Protein AF-A0A8C5DN86-F1 (afdb_monomer_lite)

Secondary structure (DSSP, 8-state):
--HHHHHHHHHTSPP-GGGGS-------BTB-S-PPPPPPHHHHHHHHHHHHHHHHH----HHHHHHHHHHHHGGGHHHHHHHHHHHHHHHHHHSTT--THHHHHHHHHHHH-----SS---

Foldseek 3Di:
DDPVVVVVVVVPDDDDPVVPPPPPDPDPPPDPDDDDDQDALLSVQCVPCVVVLCVVVVDPDPVVSVVVSVVVCPVVVVVSRVVSVVRNVVVCVVDPPDDCVVVVVVVVCVVPDDDPPPPDDD

Sequence (122 aa):
MSWMSYWLSCHQRPWNPSQFQSKKRKREEGKGPYVKKPPNAFMLFLKSERKTVQEELGIRNSAAINKVLSERVQNKRELFQAEAQIEADIHALNNPGWSNKANYVSLLCRNVYPSTLEVMTS

pLDDT: mean 71.51, std 20.44, range [36.97, 95.62]

Structure (mmCIF, N/CA/C/O backbone):
data_AF-A0A8C5DN86-F1
#
_entry.id   AF-A0A8C5DN86-F1
#
loop_
_atom_site.group_PDB
_atom_site.id
_atom_site.type_symbol
_atom_site.label_atom_id
_atom_site.label_alt_id
_atom_site.label_comp_id
_atom_site.label_asym_id
_atom_site.label_entity_id
_atom_site.label_seq_id
_atom_site.pdbx_PDB_ins_code
_atom_site.Cartn_x
_atom_site.Cartn_y
_atom_site.Cartn_z
_atom_site.occupancy
_atom_site.B_iso_or_equiv
_atom_site.auth_seq_id
_atom_site.auth_comp_id
_atom_site.auth_asym_id
_atom_site.auth_atom_id
_atom_site.pdbx_PDB_model_num
ATOM 1 N N . MET A 1 1 ? 29.264 24.838 -4.391 1.00 43.19 1 MET A N 1
ATOM 2 C CA . MET A 1 1 ? 28.047 25.424 -3.782 1.00 43.19 1 MET A CA 1
ATOM 3 C C . MET A 1 1 ? 27.527 24.442 -2.745 1.00 43.19 1 MET A C 1
ATOM 5 O O . MET A 1 1 ? 27.152 23.332 -3.102 1.00 43.19 1 MET A O 1
ATOM 9 N N . SER A 1 2 ? 27.674 24.789 -1.464 1.00 53.19 2 SER A N 1
ATOM 10 C CA . SER A 1 2 ? 27.515 23.866 -0.333 1.00 53.19 2 SER A CA 1
ATOM 11 C C . SER A 1 2 ? 26.041 23.550 -0.071 1.00 53.19 2 SER A C 1
ATOM 13 O O . SER A 1 2 ? 25.208 24.454 -0.020 1.00 53.19 2 SER A O 1
ATOM 15 N N . TRP A 1 3 ? 25.725 22.271 0.138 1.00 45.19 3 TRP A N 1
ATOM 16 C CA . TRP A 1 3 ? 24.383 21.783 0.483 1.00 45.19 3 TRP A CA 1
ATOM 17 C C . TRP A 1 3 ? 23.799 22.467 1.736 1.00 45.19 3 TRP A C 1
ATOM 19 O O . TRP A 1 3 ? 22.582 22.543 1.892 1.00 45.19 3 TRP A O 1
ATOM 29 N N . MET A 1 4 ? 24.655 23.040 2.590 1.00 48.81 4 MET A N 1
ATOM 30 C CA . MET A 1 4 ? 24.261 23.789 3.788 1.00 48.81 4 MET A CA 1
ATOM 31 C C . MET A 1 4 ? 23.457 25.062 3.481 1.00 48.81 4 MET A C 1
ATOM 33 O O . MET A 1 4 ? 22.509 25.362 4.204 1.00 48.81 4 MET A O 1
ATOM 37 N N . SER A 1 5 ? 23.755 25.782 2.393 1.00 53.69 5 SER A N 1
ATOM 38 C CA . SER A 1 5 ? 23.023 27.015 2.048 1.00 53.69 5 SER A CA 1
ATOM 39 C C . SER A 1 5 ? 21.588 26.735 1.587 1.00 53.69 5 SER A C 1
ATOM 41 O O . SER A 1 5 ? 20.684 27.525 1.848 1.00 53.69 5 SER A O 1
ATOM 43 N N . TYR A 1 6 ? 21.359 25.583 0.953 1.00 54.09 6 TYR A N 1
ATOM 44 C CA . TYR A 1 6 ? 20.023 25.157 0.526 1.00 54.09 6 TYR A CA 1
ATOM 45 C C . TYR A 1 6 ? 19.145 24.716 1.702 1.00 54.09 6 TYR A C 1
ATOM 47 O O . TYR A 1 6 ? 17.942 24.978 1.709 1.00 54.09 6 TYR A O 1
ATOM 55 N N . TRP A 1 7 ? 19.742 24.082 2.713 1.00 56.22 7 TRP A N 1
ATOM 56 C CA . TRP A 1 7 ? 19.019 23.608 3.891 1.00 56.22 7 TRP A CA 1
ATOM 57 C C . TRP A 1 7 ? 18.518 24.764 4.771 1.00 56.22 7 TRP A C 1
ATOM 59 O O . TRP A 1 7 ? 17.344 24.772 5.145 1.00 56.22 7 TRP A O 1
ATOM 69 N N . LEU A 1 8 ? 19.350 25.790 5.009 1.00 52.12 8 LEU A N 1
ATOM 70 C CA . LEU A 1 8 ? 18.939 26.971 5.782 1.00 52.12 8 LEU A CA 1
ATOM 71 C C . LEU A 1 8 ? 17.802 27.758 5.108 1.00 52.12 8 LEU A C 1
ATOM 73 O O . LEU A 1 8 ? 16.885 28.206 5.787 1.00 52.12 8 LEU A O 1
ATOM 77 N N . SER A 1 9 ? 17.801 27.879 3.777 1.00 55.12 9 SER A N 1
ATOM 78 C CA . SER A 1 9 ? 16.741 28.611 3.066 1.00 55.12 9 SER A CA 1
ATOM 79 C C . SER A 1 9 ? 15.377 27.894 3.114 1.00 55.12 9 SER A C 1
ATOM 81 O O . SER A 1 9 ? 14.326 28.536 3.094 1.00 55.12 9 SER A O 1
ATOM 83 N N . CYS A 1 10 ? 15.369 26.561 3.243 1.00 52.06 10 CYS A N 1
ATOM 84 C CA . CYS A 1 10 ? 14.136 25.774 3.339 1.00 52.06 10 CYS A CA 1
ATOM 85 C C . CYS A 1 10 ? 13.481 25.825 4.730 1.00 52.06 10 CYS A C 1
ATOM 87 O O . CYS A 1 10 ? 12.256 25.749 4.823 1.00 52.06 10 CYS A O 1
ATOM 89 N N . HIS A 1 11 ? 14.263 25.966 5.805 1.00 51.50 11 HIS A N 1
ATOM 90 C CA . HIS A 1 11 ? 13.769 25.846 7.184 1.00 51.50 11 HIS A CA 1
ATOM 91 C C . HIS A 1 11 ? 13.037 27.102 7.704 1.00 51.50 11 HIS A C 1
ATOM 93 O O . HIS A 1 11 ? 12.401 27.057 8.756 1.00 51.50 11 HIS A O 1
ATOM 99 N N . GLN A 1 12 ? 13.091 28.211 6.956 1.00 48.81 12 GLN A N 1
ATOM 100 C CA . GLN A 1 12 ? 12.433 29.481 7.291 1.00 48.81 12 GLN A CA 1
ATOM 101 C C . GLN A 1 12 ? 11.069 29.689 6.604 1.00 48.81 12 GLN A C 1
ATOM 103 O O . GLN A 1 12 ? 10.473 30.758 6.733 1.00 48.81 12 GLN A O 1
ATOM 108 N N . ARG A 1 13 ? 10.556 28.711 5.843 1.00 54.84 13 ARG A N 1
ATOM 109 C CA . ARG A 1 13 ? 9.266 28.858 5.151 1.00 54.84 13 ARG A CA 1
ATOM 110 C C . ARG A 1 13 ? 8.094 28.530 6.089 1.00 54.84 13 ARG A C 1
ATOM 112 O O . ARG A 1 13 ? 8.063 27.425 6.629 1.00 54.84 13 ARG A O 1
ATOM 119 N N . PRO A 1 14 ? 7.101 29.424 6.256 1.00 47.78 14 PRO A N 1
ATOM 120 C CA . PRO A 1 14 ? 5.906 29.106 7.028 1.00 47.78 14 PRO A CA 1
ATOM 121 C C . PRO A 1 14 ? 5.110 27.985 6.348 1.00 47.78 14 PRO A C 1
ATOM 123 O O . PRO A 1 14 ? 4.898 27.985 5.132 1.00 47.78 14 PRO A O 1
ATOM 126 N N . TRP A 1 15 ? 4.677 27.010 7.147 1.00 41.72 15 TRP A N 1
ATOM 127 C CA . TRP A 1 15 ? 3.870 25.878 6.698 1.00 41.72 15 TRP A CA 1
ATOM 128 C C . TRP A 1 15 ? 2.494 26.358 6.219 1.00 41.72 15 TRP A C 1
ATOM 130 O O . TRP A 1 15 ? 1.755 26.989 6.971 1.00 41.72 15 TRP A O 1
ATOM 140 N N . ASN A 1 16 ? 2.138 26.052 4.968 1.00 49.81 16 ASN A N 1
ATOM 141 C CA . ASN A 1 16 ? 0.824 26.357 4.404 1.00 49.81 16 ASN A CA 1
ATOM 142 C C . ASN A 1 16 ? 0.067 25.045 4.090 1.00 49.81 16 ASN A C 1
ATOM 144 O O . ASN A 1 16 ? 0.401 24.362 3.116 1.00 49.81 16 ASN A O 1
ATOM 148 N N . PRO A 1 17 ? -0.968 24.688 4.873 1.00 45.12 17 PRO A N 1
ATOM 149 C CA . PRO A 1 17 ? -1.721 23.441 4.714 1.00 45.12 17 PRO A CA 1
ATOM 150 C C . PRO A 1 17 ? -2.544 23.346 3.425 1.00 45.12 17 PRO A C 1
ATOM 152 O O . PRO A 1 17 ? -2.902 22.244 3.010 1.00 45.12 17 PRO A O 1
ATOM 155 N N . SER A 1 18 ? -2.830 24.471 2.760 1.00 43.00 18 SER A N 1
ATOM 156 C CA . SER A 1 18 ? -3.650 24.508 1.537 1.00 43.00 18 SER A CA 1
ATOM 157 C C . SER A 1 18 ? -2.966 23.827 0.336 1.00 43.00 18 SER A C 1
ATOM 159 O O . SER A 1 18 ? -3.608 23.412 -0.627 1.00 43.00 18 SER A O 1
ATOM 161 N N . GLN A 1 19 ? -1.647 23.627 0.408 1.00 48.44 19 GLN A N 1
ATOM 162 C CA . GLN A 1 19 ? -0.828 23.088 -0.686 1.00 48.44 19 GLN A CA 1
ATOM 163 C C . GLN A 1 19 ? -0.903 21.557 -0.805 1.00 48.44 19 GLN A C 1
ATOM 165 O O . GLN A 1 19 ? -0.545 20.996 -1.839 1.00 48.44 19 GLN A O 1
ATOM 170 N N . PHE A 1 20 ? -1.418 20.881 0.228 1.00 46.06 20 PHE A N 1
ATOM 171 C CA . 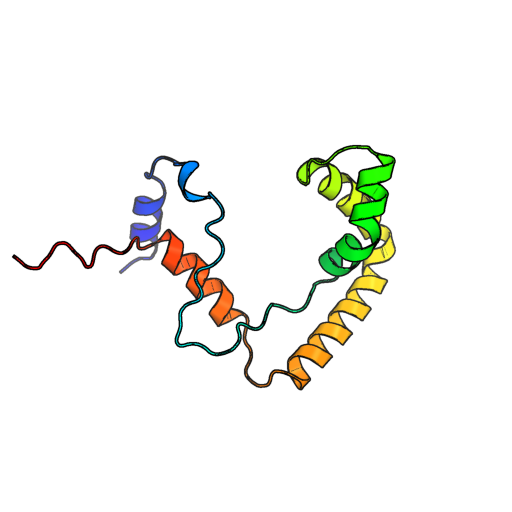PHE A 1 20 ? -1.604 19.427 0.260 1.00 46.06 20 PHE A CA 1
ATOM 172 C C . PHE A 1 20 ? -2.997 18.979 -0.188 1.00 46.06 20 PHE A C 1
ATOM 174 O O . PHE A 1 20 ? -3.308 17.788 -0.116 1.00 46.06 20 PHE A O 1
ATOM 181 N N . GLN A 1 21 ? -3.844 19.892 -0.677 1.00 40.69 21 GLN A N 1
ATOM 182 C CA . GLN A 1 21 ? -5.089 19.473 -1.304 1.00 40.69 21 GLN A CA 1
ATOM 183 C C . GLN A 1 21 ? -4.764 18.629 -2.536 1.00 40.69 21 GLN A C 1
ATOM 185 O O . GLN A 1 21 ? -4.059 19.054 -3.454 1.00 40.69 21 GLN A O 1
ATOM 190 N N . SER A 1 22 ? -5.251 17.390 -2.523 1.00 47.06 22 SER A N 1
ATOM 191 C CA . SER A 1 22 ? -5.017 16.373 -3.536 1.00 47.06 22 SER A CA 1
ATOM 192 C C . SER A 1 22 ? -5.593 16.814 -4.882 1.00 47.06 22 SER A C 1
ATOM 194 O O . SER A 1 22 ? -6.685 16.399 -5.270 1.00 47.06 22 SER A O 1
ATOM 196 N N . LYS A 1 23 ? -4.854 17.638 -5.632 1.00 40.97 23 LYS A N 1
ATOM 197 C CA . LYS A 1 23 ? -5.114 17.848 -7.054 1.00 40.97 23 LYS A CA 1
ATOM 198 C C . LYS A 1 23 ? -4.963 16.488 -7.725 1.00 40.97 23 LYS A C 1
ATOM 200 O O . LYS A 1 23 ? -3.864 15.934 -7.804 1.00 40.97 23 LYS A O 1
ATOM 205 N N . LYS A 1 24 ? -6.101 15.924 -8.143 1.00 45.34 24 LYS A N 1
ATOM 206 C CA . LYS A 1 24 ? -6.224 14.726 -8.982 1.00 45.34 24 LYS A CA 1
ATOM 207 C C . LYS A 1 24 ? -5.149 14.841 -10.063 1.00 45.34 24 LYS A C 1
ATOM 209 O O . LYS A 1 24 ? -5.186 15.776 -10.854 1.00 45.34 24 LYS A O 1
ATOM 214 N N . ARG A 1 25 ? -4.121 13.988 -9.971 1.00 49.91 25 ARG A N 1
ATOM 215 C CA . ARG A 1 25 ? -2.851 14.077 -10.713 1.00 49.91 25 ARG A CA 1
ATOM 216 C C . ARG A 1 25 ? -3.109 14.434 -12.184 1.00 49.91 25 ARG A C 1
ATOM 218 O O . ARG A 1 25 ? -3.435 13.538 -12.957 1.00 49.91 25 ARG A O 1
ATOM 225 N N . LYS A 1 26 ? -2.952 15.704 -12.575 1.00 44.25 26 LYS A N 1
ATOM 226 C CA . LYS A 1 26 ? -2.869 16.073 -13.992 1.00 44.25 26 LYS A CA 1
ATOM 227 C C . LYS A 1 26 ? -1.536 15.488 -14.464 1.00 44.25 26 LYS A C 1
ATOM 229 O O . LYS A 1 26 ? -0.474 15.911 -14.013 1.00 44.25 26 LYS A O 1
ATOM 234 N N . ARG A 1 27 ? -1.626 14.350 -15.156 1.00 51.62 27 ARG A N 1
ATOM 235 C CA . ARG A 1 27 ? -0.494 13.563 -15.655 1.00 51.62 27 ARG A CA 1
ATOM 236 C C . ARG A 1 27 ? 0.280 14.457 -16.623 1.00 51.62 27 ARG A C 1
ATOM 238 O O . ARG A 1 27 ? -0.340 15.085 -17.468 1.00 51.62 27 ARG A O 1
ATOM 245 N N . GLU A 1 28 ? 1.598 14.515 -16.476 1.00 51.28 28 GLU A N 1
ATOM 246 C CA . GLU A 1 28 ? 2.472 15.107 -17.491 1.00 51.28 28 GLU A CA 1
ATOM 247 C C . GLU A 1 28 ? 2.311 14.283 -18.777 1.00 51.28 28 GLU A C 1
ATOM 249 O O . GLU A 1 28 ? 2.744 13.130 -18.846 1.00 51.28 28 GLU A O 1
ATOM 254 N N . GLU A 1 29 ? 1.599 14.853 -19.746 1.00 46.72 29 GLU A N 1
ATOM 255 C CA . GLU A 1 29 ? 1.483 14.376 -21.121 1.00 46.72 29 GLU A CA 1
ATOM 256 C C . GLU A 1 29 ? 2.888 14.386 -21.737 1.00 46.72 29 GLU A C 1
ATOM 258 O O . GLU A 1 29 ? 3.437 15.441 -22.026 1.00 46.72 29 GLU A O 1
ATOM 263 N N . GLY A 1 30 ? 3.538 13.229 -21.844 1.00 49.97 30 GLY A N 1
ATOM 264 C CA . GLY A 1 30 ? 4.866 13.136 -22.469 1.00 49.97 30 GLY A CA 1
ATOM 265 C C . GLY A 1 30 ? 5.729 11.996 -21.944 1.00 49.97 30 GLY A C 1
ATOM 266 O O . GLY A 1 30 ? 6.620 11.518 -22.637 1.00 49.97 30 GLY A O 1
ATOM 267 N N . LYS A 1 31 ? 5.434 11.489 -20.744 1.00 57.94 31 LYS A N 1
ATOM 268 C CA . LYS A 1 31 ? 5.957 10.204 -20.265 1.00 57.94 31 LYS A CA 1
ATOM 269 C C . LYS A 1 31 ? 4.819 9.201 -20.420 1.00 57.94 31 LYS A C 1
ATOM 271 O O . LYS A 1 31 ? 3.686 9.543 -20.092 1.00 57.94 31 LYS A O 1
ATOM 276 N N . GLY A 1 32 ? 5.093 8.019 -20.971 1.00 63.66 32 GLY A N 1
ATOM 277 C CA . GLY A 1 32 ? 4.093 6.972 -21.217 1.00 63.66 32 GLY A CA 1
ATOM 278 C C . GLY A 1 32 ? 3.298 6.551 -19.965 1.00 63.66 32 GLY A C 1
ATOM 279 O O . GLY A 1 32 ? 3.341 7.215 -18.926 1.00 63.66 32 GLY A O 1
ATOM 280 N N . PRO A 1 33 ? 2.542 5.441 -20.012 1.00 72.50 33 PRO A N 1
ATOM 281 C CA . PRO A 1 33 ? 1.734 4.998 -18.882 1.00 72.50 33 PRO A CA 1
ATOM 282 C C . PRO A 1 33 ? 2.549 4.988 -17.581 1.00 72.50 33 PRO A C 1
ATOM 284 O O . PRO A 1 33 ? 3.505 4.240 -17.434 1.00 72.50 33 PRO A O 1
ATOM 287 N N . TYR A 1 34 ? 2.196 5.863 -16.636 1.00 74.69 34 TYR A N 1
ATOM 288 C CA . TYR A 1 34 ? 2.816 5.906 -15.316 1.00 74.69 34 TYR A CA 1
ATOM 289 C C . TYR A 1 34 ? 2.671 4.538 -14.642 1.00 74.69 34 TYR A C 1
ATOM 291 O O . TYR A 1 34 ? 1.565 4.164 -14.237 1.00 74.69 34 TYR A O 1
ATOM 299 N N . VAL A 1 35 ? 3.793 3.838 -14.502 1.00 82.06 35 VAL A N 1
ATOM 300 C CA . VAL A 1 35 ? 3.887 2.554 -13.811 1.00 82.06 35 VAL A CA 1
ATOM 301 C C . VAL A 1 35 ? 4.102 2.812 -12.319 1.00 82.06 35 VAL A C 1
ATOM 303 O O . VAL A 1 35 ? 5.055 3.483 -11.904 1.00 82.06 35 VAL A O 1
ATOM 306 N N . LYS A 1 36 ? 3.156 2.330 -11.505 1.00 86.00 36 LYS A N 1
ATOM 307 C CA . LYS A 1 36 ? 3.182 2.443 -10.040 1.00 86.00 36 LYS A CA 1
ATOM 308 C C . LYS A 1 36 ? 4.281 1.555 -9.467 1.00 86.00 36 LYS A C 1
ATOM 310 O O . LYS A 1 36 ? 4.688 0.585 -10.079 1.00 86.00 36 LYS A O 1
ATOM 315 N N . LYS A 1 37 ? 4.739 1.899 -8.264 1.00 87.94 37 LYS A N 1
ATOM 316 C CA . LYS A 1 37 ? 5.660 1.044 -7.513 1.00 87.94 37 LYS A CA 1
ATOM 317 C C . LYS A 1 37 ? 4.958 -0.271 -7.154 1.00 87.94 37 LYS A C 1
ATOM 319 O O . LYS A 1 37 ? 3.779 -0.191 -6.785 1.00 87.94 37 LYS A O 1
ATOM 324 N N . PRO A 1 38 ? 5.657 -1.419 -7.207 1.00 92.00 38 PRO A N 1
ATOM 325 C CA . PRO A 1 38 ? 5.100 -2.667 -6.710 1.00 92.00 38 PRO A CA 1
ATOM 326 C C . PRO A 1 38 ? 4.757 -2.525 -5.215 1.00 92.00 38 PRO A C 1
ATOM 328 O O . PRO A 1 38 ? 5.426 -1.770 -4.492 1.00 92.00 38 PRO A O 1
ATOM 331 N N . PRO A 1 39 ? 3.669 -3.162 -4.752 1.00 91.44 39 PRO A N 1
ATOM 332 C CA . PRO A 1 39 ? 3.246 -3.087 -3.362 1.00 91.44 39 PRO A CA 1
ATOM 333 C C . PRO A 1 39 ? 4.289 -3.746 -2.454 1.00 91.44 39 PRO A C 1
ATOM 335 O O . PRO A 1 39 ? 4.817 -4.808 -2.755 1.00 91.44 39 PRO A O 1
ATOM 338 N N . ASN A 1 40 ? 4.578 -3.112 -1.318 1.00 91.88 40 ASN A N 1
ATOM 339 C CA . ASN A 1 40 ? 5.384 -3.742 -0.274 1.00 91.88 40 ASN A CA 1
ATOM 340 C C . ASN A 1 40 ? 4.512 -4.661 0.606 1.00 91.88 40 ASN A C 1
ATOM 342 O O . ASN A 1 40 ? 3.282 -4.597 0.550 1.00 91.88 40 ASN A O 1
ATOM 346 N N . ALA A 1 41 ? 5.152 -5.441 1.479 1.00 92.25 41 ALA A N 1
ATOM 347 C CA . ALA A 1 41 ? 4.486 -6.367 2.400 1.00 92.25 41 ALA A CA 1
ATOM 348 C C . ALA A 1 41 ? 3.340 -5.724 3.209 1.00 92.25 41 ALA A C 1
ATOM 350 O O . ALA A 1 41 ? 2.256 -6.287 3.337 1.00 92.25 41 ALA A O 1
ATOM 351 N N . PHE A 1 42 ? 3.545 -4.503 3.717 1.00 90.69 42 PHE A N 1
ATOM 352 C CA . PHE A 1 42 ? 2.515 -3.783 4.468 1.00 90.69 42 PHE A CA 1
ATOM 353 C C . PHE A 1 42 ? 1.348 -3.353 3.574 1.00 90.69 42 PHE A C 1
ATOM 355 O O . PHE A 1 42 ? 0.196 -3.443 3.979 1.00 90.69 42 PHE A O 1
ATOM 362 N N . MET A 1 43 ? 1.621 -2.913 2.345 1.00 92.88 43 MET A N 1
ATOM 363 C CA . MET A 1 43 ? 0.583 -2.533 1.386 1.00 92.88 43 MET A CA 1
ATOM 364 C C . MET A 1 43 ? -0.275 -3.729 0.960 1.00 92.88 43 MET A C 1
ATOM 366 O O . MET A 1 43 ? -1.473 -3.544 0.745 1.00 92.88 43 MET A O 1
ATOM 370 N N . LEU A 1 44 ? 0.308 -4.931 0.868 1.00 92.44 44 LEU A N 1
ATOM 371 C CA . LEU A 1 44 ? -0.435 -6.175 0.639 1.00 92.44 44 LEU A CA 1
ATOM 372 C C . LEU A 1 44 ? -1.369 -6.473 1.816 1.00 92.44 44 LEU A C 1
ATOM 374 O O . LEU A 1 44 ? -2.570 -6.640 1.617 1.00 92.44 44 LEU A O 1
ATOM 378 N N . PHE A 1 45 ? -0.853 -6.399 3.042 1.00 89.88 45 PHE A N 1
ATOM 379 C CA . PHE A 1 45 ? -1.657 -6.593 4.248 1.00 89.88 45 PHE A CA 1
ATOM 380 C C . PHE A 1 45 ? -2.776 -5.554 4.411 1.00 89.88 45 PHE A C 1
ATOM 382 O O . PHE A 1 45 ? -3.912 -5.879 4.750 1.00 89.88 45 PHE A O 1
ATOM 389 N N . LEU A 1 46 ? -2.486 -4.281 4.128 1.00 91.31 46 LEU A N 1
ATOM 390 C CA . LEU A 1 46 ? -3.499 -3.228 4.129 1.00 91.31 46 LEU A CA 1
ATOM 391 C C . LEU A 1 46 ? -4.622 -3.528 3.130 1.00 91.31 46 LEU A C 1
ATOM 393 O O . LEU A 1 46 ? -5.767 -3.159 3.377 1.00 91.31 46 LEU A O 1
ATOM 397 N N . LYS A 1 47 ? -4.318 -4.148 1.986 1.00 89.12 47 LYS A N 1
ATOM 398 C CA . LYS A 1 47 ? -5.313 -4.416 0.942 1.00 89.12 47 LYS A CA 1
ATOM 399 C C . LYS A 1 47 ? -6.365 -5.425 1.407 1.00 89.12 47 LYS A C 1
ATOM 401 O O . LYS A 1 47 ? -7.533 -5.246 1.063 1.00 89.12 47 LYS A O 1
ATOM 406 N N . SER A 1 48 ? -5.969 -6.438 2.176 1.00 87.06 48 SER A N 1
ATOM 407 C CA . SER A 1 48 ? -6.883 -7.452 2.708 1.00 87.06 48 SER A CA 1
ATOM 408 C C . SER A 1 48 ? -7.638 -6.964 3.947 1.00 87.06 48 SER A C 1
ATOM 410 O O . SER A 1 48 ? -8.859 -7.050 3.991 1.00 87.06 48 SER A O 1
ATOM 412 N N . GLU A 1 49 ? -6.936 -6.400 4.931 1.00 86.25 49 GLU A N 1
ATOM 413 C CA . GLU A 1 49 ? -7.484 -6.200 6.284 1.00 86.25 49 GLU A CA 1
ATOM 414 C C . GLU A 1 49 ? -8.128 -4.827 6.508 1.00 86.25 49 GLU A C 1
ATOM 416 O O . GLU A 1 49 ? -8.875 -4.630 7.466 1.00 86.25 49 GLU A O 1
ATOM 421 N N . ARG A 1 50 ? -7.852 -3.833 5.653 1.00 88.56 50 ARG A N 1
ATOM 422 C CA . ARG A 1 50 ? -8.307 -2.454 5.903 1.00 88.56 50 ARG A CA 1
ATOM 423 C C . ARG A 1 50 ? -9.826 -2.329 5.981 1.00 88.56 50 ARG A C 1
ATOM 425 O O . ARG A 1 50 ? -10.301 -1.551 6.802 1.00 88.56 50 ARG A O 1
ATOM 432 N N . LYS A 1 51 ? -10.568 -3.044 5.129 1.00 89.00 51 LYS A N 1
ATOM 433 C CA . LYS A 1 51 ? -12.041 -3.022 5.148 1.00 89.00 51 LYS A CA 1
ATOM 434 C C . LYS A 1 51 ? -12.573 -3.673 6.422 1.00 89.00 51 LYS A C 1
ATOM 436 O O . LYS A 1 51 ? -13.364 -3.051 7.117 1.00 89.00 51 LYS A O 1
ATOM 441 N N . THR A 1 52 ? -12.035 -4.839 6.772 1.00 88.75 52 THR A N 1
ATOM 442 C CA . THR A 1 52 ? -12.379 -5.576 7.991 1.00 88.75 52 THR A CA 1
ATOM 443 C C . THR A 1 52 ? -12.167 -4.723 9.241 1.00 88.75 52 THR A C 1
ATOM 445 O O . THR A 1 52 ? -13.093 -4.529 10.016 1.00 88.75 52 THR A O 1
ATOM 448 N N . VAL A 1 53 ? -10.993 -4.100 9.401 1.00 86.81 53 VAL A N 1
ATOM 449 C CA . VAL A 1 53 ? -10.695 -3.240 10.564 1.00 86.81 53 VAL A CA 1
ATOM 450 C C . VAL A 1 53 ? -11.546 -1.969 10.584 1.00 86.81 53 VAL A C 1
ATOM 452 O O . VAL A 1 53 ? -11.908 -1.474 11.651 1.00 86.81 53 VAL A O 1
ATOM 455 N N . GLN A 1 54 ? -11.870 -1.421 9.412 1.00 89.44 54 GLN A N 1
ATOM 456 C CA . GLN A 1 54 ? -12.750 -0.261 9.308 1.00 89.44 54 GLN A CA 1
ATOM 457 C C . GLN A 1 54 ? -14.184 -0.590 9.750 1.00 89.44 54 GLN A C 1
ATOM 459 O O . GLN A 1 54 ? -14.831 0.264 10.354 1.00 89.44 54 GLN A O 1
ATOM 464 N N . GLU A 1 55 ? -14.665 -1.801 9.469 1.00 89.81 55 GLU A N 1
ATOM 465 C CA . GLU A 1 55 ? -15.973 -2.297 9.906 1.00 89.81 55 GLU A CA 1
ATOM 466 C C . GLU A 1 55 ? -15.969 -2.681 11.394 1.00 89.81 55 GLU A C 1
ATOM 468 O O . GLU A 1 55 ? -16.847 -2.227 12.122 1.00 89.81 55 GLU A O 1
ATOM 473 N N . GLU A 1 56 ? -14.947 -3.406 11.871 1.00 86.81 56 GLU A N 1
ATOM 474 C CA . GLU A 1 56 ? -14.772 -3.788 13.287 1.00 86.81 56 GLU A CA 1
ATOM 475 C C . GLU A 1 56 ? -14.770 -2.574 14.223 1.00 86.81 56 GLU A C 1
ATOM 477 O O . GLU A 1 56 ? -15.389 -2.591 15.285 1.00 86.81 56 GLU A O 1
ATOM 482 N N . LEU A 1 57 ? -14.046 -1.518 13.844 1.00 86.81 57 LEU A N 1
ATOM 483 C CA . LEU A 1 57 ? -13.864 -0.340 14.690 1.00 86.81 57 LEU A CA 1
ATOM 484 C C . LEU A 1 57 ? -14.864 0.779 14.381 1.00 86.81 57 LEU A C 1
ATOM 486 O O . LEU A 1 57 ? -14.972 1.723 15.159 1.00 86.81 57 LEU A O 1
ATOM 490 N N . GLY A 1 58 ? -15.536 0.750 13.226 1.00 89.56 58 GLY A N 1
ATOM 491 C CA . GLY A 1 58 ? -16.392 1.847 12.751 1.00 89.56 58 GLY A CA 1
ATOM 492 C C . GLY A 1 58 ? -15.646 3.168 12.483 1.00 89.56 58 GLY A C 1
ATOM 493 O O . GLY A 1 58 ? -16.264 4.210 12.254 1.00 89.56 58 GLY A O 1
ATOM 494 N N . ILE A 1 59 ? -14.310 3.160 12.506 1.00 86.19 59 ILE A N 1
ATOM 495 C CA . ILE A 1 59 ? -13.466 4.351 12.376 1.00 86.19 59 ILE A CA 1
ATOM 496 C C . ILE A 1 59 ? -13.044 4.518 10.916 1.00 86.19 59 ILE A C 1
ATOM 498 O O . ILE A 1 59 ? -12.474 3.617 10.316 1.00 86.19 59 ILE A O 1
ATOM 502 N N . ARG A 1 60 ? -13.249 5.713 10.347 1.00 87.62 60 ARG A N 1
ATOM 503 C CA . ARG A 1 60 ? -12.763 6.076 8.995 1.00 87.62 60 ARG A CA 1
ATOM 504 C C . ARG A 1 60 ? -11.374 6.727 9.000 1.00 87.62 60 ARG A C 1
ATOM 506 O O . ARG A 1 60 ? -10.785 6.945 7.942 1.00 87.62 60 ARG A O 1
ATOM 513 N N . ASN A 1 61 ? -10.857 7.065 10.181 1.00 90.31 61 ASN A N 1
ATOM 514 C CA . ASN A 1 61 ? -9.565 7.720 10.343 1.00 90.31 61 ASN A CA 1
ATOM 515 C C . ASN A 1 61 ? -8.421 6.754 9.995 1.00 90.31 61 ASN A C 1
ATOM 517 O O . ASN A 1 61 ? -8.160 5.781 10.704 1.00 90.31 61 ASN A O 1
ATOM 521 N N . SER A 1 62 ? -7.709 7.058 8.911 1.00 86.56 62 SER A N 1
ATOM 522 C CA . SER A 1 62 ? -6.614 6.236 8.402 1.00 86.56 62 SER A CA 1
ATOM 523 C C . SER A 1 62 ? -5.447 6.106 9.376 1.00 86.56 62 SER A C 1
ATOM 525 O O . SER A 1 62 ? -4.813 5.056 9.385 1.00 86.56 62 SER A O 1
ATOM 527 N N . ALA A 1 63 ? -5.170 7.121 10.199 1.00 90.62 63 ALA A N 1
ATOM 528 C CA . ALA A 1 63 ? -4.084 7.073 11.172 1.00 90.62 63 ALA A CA 1
ATOM 529 C C . ALA A 1 63 ? -4.378 6.054 12.281 1.00 90.62 63 ALA A C 1
ATOM 531 O O . ALA A 1 63 ? -3.517 5.243 12.614 1.00 90.62 63 ALA A O 1
ATOM 532 N N . ALA A 1 64 ? -5.615 6.037 12.789 1.00 90.06 64 ALA A N 1
ATOM 533 C CA . ALA A 1 64 ? -6.053 5.066 13.790 1.00 90.06 64 ALA A CA 1
ATOM 534 C C . ALA A 1 64 ? -6.050 3.634 13.231 1.00 90.06 64 ALA A C 1
ATOM 536 O O . ALA A 1 64 ? -5.490 2.731 13.848 1.00 90.06 64 ALA A O 1
ATOM 537 N N . ILE A 1 65 ? -6.586 3.442 12.020 1.00 88.44 65 ILE A N 1
ATOM 538 C CA . ILE A 1 65 ? -6.578 2.142 11.332 1.00 88.44 65 ILE A CA 1
ATOM 539 C C . ILE A 1 65 ? -5.141 1.648 11.115 1.00 88.44 65 ILE A C 1
ATOM 541 O O . ILE A 1 65 ? -4.822 0.497 11.403 1.00 88.44 65 ILE A O 1
ATOM 545 N N . ASN A 1 66 ? -4.249 2.515 10.628 1.00 89.81 66 ASN A N 1
ATOM 546 C CA . ASN A 1 66 ? -2.867 2.136 10.354 1.00 89.81 66 ASN A CA 1
ATOM 547 C C . ASN A 1 66 ? -2.095 1.803 11.638 1.00 89.81 66 ASN A C 1
ATOM 549 O O . ASN A 1 66 ? -1.196 0.969 11.576 1.00 89.81 66 ASN A O 1
ATOM 553 N N . LYS A 1 67 ? -2.445 2.401 12.785 1.00 90.62 67 LYS A N 1
ATOM 554 C CA . LYS A 1 67 ? -1.866 2.042 14.087 1.00 90.62 67 LYS A CA 1
ATOM 555 C C . LYS A 1 67 ? -2.178 0.582 14.434 1.00 90.62 67 LYS A C 1
ATOM 557 O O . LYS A 1 67 ? -1.257 -0.205 14.611 1.00 90.62 67 LYS A O 1
ATOM 562 N N . VAL A 1 68 ? -3.457 0.206 14.394 1.00 89.19 68 VAL A N 1
ATOM 563 C CA . VAL A 1 68 ? -3.913 -1.170 14.667 1.00 89.19 68 VAL A CA 1
ATOM 564 C C . VAL A 1 68 ? -3.321 -2.167 13.669 1.00 89.19 68 VAL A C 1
ATOM 566 O O . VAL A 1 68 ? -2.862 -3.244 14.041 1.00 89.19 68 VAL A O 1
ATOM 569 N N . LEU A 1 69 ? -3.289 -1.812 12.383 1.00 90.75 69 LEU A N 1
ATOM 570 C CA . LEU A 1 69 ? -2.744 -2.694 11.352 1.00 90.75 69 LEU A CA 1
ATOM 571 C C . LEU A 1 69 ? -1.229 -2.880 11.495 1.00 90.75 69 LEU A C 1
ATOM 573 O O . LEU A 1 69 ? -0.741 -3.980 11.259 1.00 90.75 69 LEU A O 1
ATOM 577 N N . SER A 1 70 ? -0.488 -1.850 11.915 1.00 89.94 70 SER A N 1
ATOM 578 C CA . SER A 1 70 ? 0.962 -1.961 12.135 1.00 89.94 70 SER A CA 1
ATOM 579 C C . SER A 1 70 ? 1.297 -2.980 13.225 1.00 89.94 70 SER A C 1
ATOM 581 O O . SER A 1 70 ? 2.238 -3.750 13.058 1.00 89.94 70 SER A O 1
ATOM 583 N N . GLU A 1 71 ? 0.494 -3.039 14.290 1.00 89.06 71 GLU A N 1
ATOM 584 C CA . GLU A 1 71 ? 0.635 -4.031 15.364 1.00 89.06 71 GLU A CA 1
ATOM 585 C C . GLU A 1 71 ? 0.320 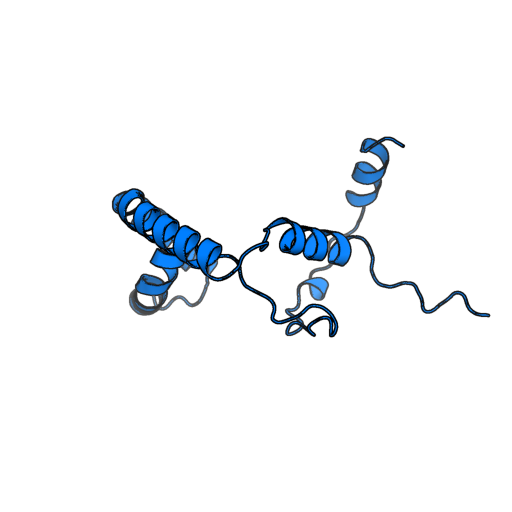-5.454 14.864 1.00 89.06 71 GLU A C 1
ATOM 587 O O . GLU A 1 71 ? 1.074 -6.392 15.117 1.00 89.06 71 GLU A O 1
ATOM 592 N N . ARG A 1 72 ? -0.748 -5.628 14.069 1.00 87.81 72 ARG A N 1
ATOM 593 C CA . ARG A 1 72 ? -1.158 -6.947 13.541 1.00 87.81 72 ARG A CA 1
ATOM 594 C C . ARG A 1 72 ? -0.186 -7.526 12.498 1.00 87.81 72 ARG A C 1
ATOM 596 O O . ARG A 1 72 ? -0.087 -8.747 12.371 1.00 87.81 72 ARG A O 1
ATOM 603 N N . VAL A 1 73 ? 0.538 -6.683 11.752 1.00 89.25 73 VAL A N 1
ATOM 604 C CA . VAL A 1 73 ? 1.487 -7.131 10.707 1.00 89.25 73 VAL A CA 1
ATOM 605 C C . VAL A 1 73 ? 2.700 -7.844 11.268 1.00 89.25 73 VAL A C 1
ATOM 607 O O . VAL A 1 73 ? 3.264 -8.690 10.579 1.00 89.25 73 VAL A O 1
ATOM 610 N N . GLN A 1 74 ? 3.107 -7.529 12.495 1.00 85.25 74 GLN A N 1
ATOM 611 C CA . GLN A 1 74 ? 4.381 -7.993 13.035 1.00 85.25 74 GLN A CA 1
ATOM 612 C C . GLN A 1 74 ? 4.508 -9.524 13.013 1.00 85.25 74 GLN A C 1
ATOM 614 O O . GLN A 1 74 ? 5.552 -10.036 12.622 1.00 85.25 74 GLN A O 1
ATOM 619 N N . ASN A 1 75 ? 3.413 -10.239 13.285 1.00 84.62 75 ASN A N 1
ATOM 620 C CA . ASN A 1 75 ? 3.372 -11.706 13.286 1.00 84.62 75 ASN A CA 1
ATOM 621 C C . ASN A 1 75 ? 3.255 -12.338 11.889 1.00 84.62 75 ASN A C 1
ATOM 623 O O . ASN A 1 75 ? 3.501 -13.527 11.733 1.00 84.62 75 ASN A O 1
ATOM 627 N N . LYS A 1 76 ? 2.845 -11.574 10.870 1.00 87.69 76 LYS A N 1
ATOM 628 C CA . LYS A 1 76 ? 2.638 -12.069 9.495 1.00 87.69 76 LYS A CA 1
ATOM 629 C C . LYS A 1 76 ? 3.668 -11.511 8.509 1.00 87.69 76 LYS A C 1
ATOM 631 O O . LYS A 1 76 ? 3.550 -11.713 7.303 1.00 87.69 76 LYS A O 1
ATOM 636 N N . ARG A 1 77 ? 4.661 -10.773 9.010 1.00 88.50 77 ARG A N 1
ATOM 637 C CA . ARG A 1 77 ? 5.574 -9.959 8.206 1.00 88.50 77 ARG A CA 1
ATOM 638 C C . ARG A 1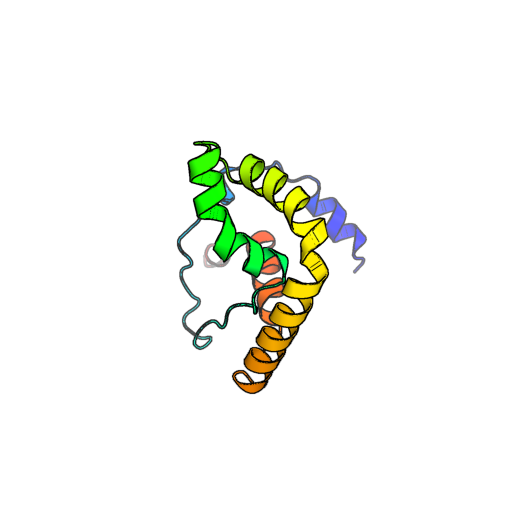 77 ? 6.330 -10.778 7.164 1.00 88.50 77 ARG A C 1
ATOM 640 O O . ARG A 1 77 ? 6.426 -10.332 6.027 1.00 88.50 77 ARG A O 1
ATOM 647 N N . GLU A 1 78 ? 6.815 -11.955 7.541 1.00 90.56 78 GLU A N 1
ATOM 648 C CA . GLU A 1 78 ? 7.62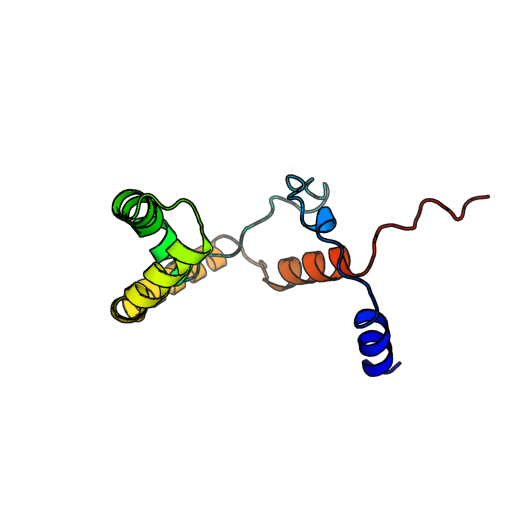0 -12.824 6.673 1.00 90.56 78 GLU A CA 1
ATOM 649 C C . GLU A 1 78 ? 6.817 -13.346 5.475 1.00 90.56 78 GLU A C 1
ATOM 651 O O . GLU A 1 78 ? 7.285 -13.280 4.340 1.00 90.56 78 GLU A O 1
ATOM 656 N N . LEU A 1 79 ? 5.568 -13.760 5.708 1.00 91.31 79 LEU A N 1
ATOM 657 C CA . LEU A 1 79 ? 4.661 -14.240 4.661 1.00 91.31 79 LEU A CA 1
ATOM 658 C C . LEU A 1 79 ? 4.427 -13.161 3.594 1.00 91.31 79 LEU A C 1
ATOM 660 O O . LEU A 1 79 ? 4.625 -13.394 2.403 1.00 91.31 79 LEU A O 1
ATOM 664 N N . PHE A 1 80 ? 4.080 -11.946 4.025 1.00 92.19 80 PHE A N 1
ATOM 665 C CA . PHE A 1 80 ? 3.840 -10.833 3.102 1.00 92.19 80 PHE A CA 1
ATOM 666 C C . PHE A 1 80 ? 5.125 -10.278 2.479 1.00 92.19 80 PHE A C 1
ATOM 668 O O . PHE A 1 80 ? 5.069 -9.643 1.428 1.00 92.19 80 PHE A O 1
ATOM 675 N N . GLN A 1 81 ? 6.286 -10.474 3.109 1.00 93.75 81 GLN A N 1
ATOM 676 C CA . GLN A 1 81 ? 7.577 -10.128 2.513 1.00 93.75 81 GLN A CA 1
ATOM 677 C C . GLN A 1 81 ? 7.922 -11.052 1.350 1.00 93.75 81 GLN A C 1
ATOM 679 O O . GLN A 1 81 ? 8.340 -10.548 0.310 1.00 93.75 81 GLN A O 1
ATOM 684 N N . ALA A 1 82 ? 7.698 -12.360 1.497 1.00 94.56 82 ALA A N 1
ATOM 685 C CA . ALA A 1 82 ? 7.880 -13.310 0.406 1.00 94.56 82 ALA A CA 1
ATOM 686 C C . ALA A 1 82 ? 6.961 -12.972 -0.781 1.00 94.56 82 ALA A C 1
ATOM 688 O O . ALA A 1 82 ? 7.423 -12.871 -1.914 1.00 94.56 82 ALA A O 1
ATOM 689 N N . GLU A 1 83 ? 5.682 -12.691 -0.516 1.00 93.31 83 GLU A N 1
ATOM 690 C CA . GLU A 1 83 ? 4.724 -12.297 -1.557 1.00 93.31 83 GLU A CA 1
ATOM 691 C C . GLU A 1 83 ? 5.101 -10.967 -2.229 1.00 93.31 83 GLU A C 1
ATOM 693 O O . GLU A 1 83 ? 5.064 -10.847 -3.452 1.00 93.31 83 GLU A O 1
ATOM 698 N N . ALA A 1 84 ? 5.542 -9.974 -1.451 1.00 94.69 84 ALA A N 1
ATOM 699 C CA . ALA A 1 84 ? 6.005 -8.702 -1.998 1.00 94.69 84 ALA A CA 1
ATOM 700 C C . ALA A 1 84 ? 7.251 -8.856 -2.880 1.00 94.69 84 ALA A C 1
ATOM 702 O O . ALA A 1 84 ? 7.408 -8.096 -3.836 1.00 94.69 84 ALA A O 1
ATOM 703 N N . GLN A 1 85 ? 8.128 -9.815 -2.571 1.00 94.94 85 GLN A N 1
ATOM 704 C CA . GLN A 1 85 ? 9.291 -10.109 -3.400 1.00 94.94 85 GLN A CA 1
ATOM 705 C C . GLN A 1 85 ? 8.867 -10.717 -4.738 1.00 94.94 85 GLN A C 1
ATOM 707 O O . GLN A 1 85 ? 9.285 -10.221 -5.779 1.00 94.94 85 GLN A O 1
ATOM 712 N N . ILE A 1 86 ? 7.967 -11.705 -4.715 1.00 95.62 86 ILE A N 1
ATOM 713 C CA . ILE A 1 86 ? 7.409 -12.311 -5.932 1.00 95.62 86 ILE A CA 1
ATOM 714 C C . ILE A 1 86 ? 6.766 -11.234 -6.818 1.00 95.62 86 ILE A C 1
ATOM 716 O O . ILE A 1 86 ? 7.043 -11.159 -8.014 1.00 95.62 86 ILE A O 1
ATOM 720 N N . GLU A 1 87 ? 5.960 -10.345 -6.235 1.00 93.62 87 GLU A N 1
ATOM 721 C CA . GLU A 1 87 ? 5.302 -9.267 -6.978 1.00 93.62 87 GLU A CA 1
ATOM 722 C C . GLU A 1 87 ? 6.310 -8.253 -7.550 1.00 93.62 87 GLU A C 1
ATOM 724 O O . GLU A 1 87 ? 6.129 -7.730 -8.653 1.00 93.62 87 GLU A O 1
ATOM 729 N N . ALA A 1 88 ? 7.397 -7.975 -6.821 1.00 93.12 88 ALA A N 1
ATOM 730 C CA . ALA A 1 88 ? 8.479 -7.125 -7.303 1.00 93.12 88 ALA A CA 1
ATOM 731 C C . ALA A 1 88 ? 9.231 -7.766 -8.481 1.00 93.12 88 ALA A C 1
ATOM 733 O O . ALA A 1 88 ? 9.540 -7.063 -9.447 1.00 93.12 88 ALA A O 1
ATOM 734 N N . ASP A 1 89 ? 9.468 -9.077 -8.436 1.00 93.75 89 ASP A N 1
ATOM 735 C CA . ASP A 1 89 ? 10.139 -9.828 -9.499 1.00 93.75 89 ASP A CA 1
ATOM 736 C C . ASP A 1 89 ? 9.266 -9.888 -10.762 1.00 93.75 89 ASP A C 1
ATOM 738 O O . ASP A 1 89 ? 9.732 -9.578 -11.862 1.00 93.75 89 ASP A O 1
ATOM 742 N N . ILE A 1 90 ? 7.965 -10.165 -10.605 1.00 95.06 90 ILE A N 1
ATOM 743 C CA . ILE A 1 90 ? 6.976 -10.105 -11.695 1.00 95.06 90 ILE A CA 1
ATOM 744 C C . ILE A 1 90 ? 6.932 -8.696 -12.298 1.00 95.06 90 ILE A C 1
ATOM 746 O O . ILE A 1 90 ? 6.915 -8.525 -13.520 1.00 95.06 90 ILE A O 1
ATOM 750 N N . HIS A 1 91 ? 6.936 -7.660 -11.459 1.00 93.56 91 HIS A N 1
ATOM 751 C CA . HIS A 1 91 ? 6.944 -6.281 -11.927 1.00 93.56 91 HIS A CA 1
ATOM 752 C C . HIS A 1 91 ? 8.214 -5.954 -12.720 1.00 93.56 91 HIS A C 1
ATOM 754 O O . HIS A 1 91 ? 8.125 -5.277 -13.747 1.00 93.56 91 HIS A O 1
ATOM 760 N N . ALA A 1 92 ? 9.381 -6.401 -12.252 1.00 91.25 92 ALA A N 1
ATOM 761 C CA . ALA A 1 92 ? 10.655 -6.198 -12.933 1.00 91.25 92 ALA A CA 1
ATOM 762 C C . ALA A 1 92 ? 10.682 -6.897 -14.299 1.00 91.25 92 ALA A C 1
ATOM 764 O O . ALA A 1 92 ? 11.114 -6.287 -15.277 1.00 91.25 92 ALA A O 1
ATOM 765 N N . LEU A 1 93 ? 10.151 -8.122 -14.381 1.00 92.94 93 LEU A N 1
ATOM 766 C CA . LEU A 1 93 ? 10.032 -8.872 -15.631 1.00 92.94 93 LEU A CA 1
ATOM 767 C C . LEU A 1 93 ? 9.113 -8.165 -16.639 1.00 92.94 93 LEU A C 1
ATOM 769 O O . LEU A 1 93 ? 9.460 -8.029 -17.809 1.00 92.94 93 LEU A O 1
ATOM 773 N N . ASN A 1 94 ? 7.964 -7.667 -16.178 1.00 92.38 94 ASN A N 1
ATOM 774 C CA . ASN A 1 94 ? 6.978 -7.003 -17.034 1.00 92.38 94 ASN A CA 1
ATOM 775 C C . ASN A 1 94 ? 7.366 -5.567 -17.428 1.00 92.38 94 ASN A C 1
ATOM 777 O O . ASN A 1 94 ? 6.843 -5.038 -18.407 1.00 92.38 94 ASN A O 1
ATOM 781 N N . ASN A 1 95 ? 8.242 -4.909 -16.660 1.00 88.00 95 ASN A N 1
ATOM 782 C CA . ASN A 1 95 ? 8.608 -3.502 -16.850 1.00 88.00 95 ASN A CA 1
ATOM 783 C C . ASN A 1 95 ? 10.135 -3.332 -16.901 1.00 88.00 95 ASN A C 1
ATOM 785 O O . ASN A 1 95 ? 10.726 -2.746 -15.980 1.00 88.00 95 ASN A O 1
ATOM 789 N N . PRO A 1 96 ? 10.789 -3.807 -17.975 1.00 88.56 96 PRO A N 1
ATOM 790 C CA . PRO A 1 96 ? 12.225 -3.632 -18.138 1.00 88.56 96 PRO A CA 1
ATOM 791 C C . PRO A 1 96 ? 12.583 -2.137 -18.150 1.00 88.56 96 PRO A C 1
ATOM 793 O O . PRO A 1 96 ? 11.918 -1.319 -18.784 1.00 88.56 96 PRO A O 1
ATOM 796 N N . GLY A 1 97 ? 13.630 -1.759 -17.413 1.00 83.00 97 GLY A N 1
ATOM 797 C CA . GLY A 1 97 ? 14.092 -0.367 -17.317 1.00 83.00 97 GLY A CA 1
ATOM 798 C C . GLY A 1 97 ? 13.292 0.531 -16.362 1.00 83.00 97 GLY A C 1
ATOM 799 O O . GLY A 1 97 ? 13.620 1.712 -16.217 1.00 83.00 97 GLY A O 1
ATOM 800 N N . TRP A 1 98 ? 12.275 0.008 -15.667 1.00 84.94 98 TRP A N 1
ATOM 801 C CA . TRP A 1 98 ? 11.589 0.772 -14.626 1.00 84.94 98 TRP A CA 1
ATOM 802 C C . TRP A 1 98 ? 12.503 1.022 -13.420 1.00 84.94 98 TRP A C 1
ATOM 804 O O . TRP A 1 98 ? 13.165 0.121 -12.911 1.00 84.94 98 TRP A O 1
ATOM 814 N N . SER A 1 99 ? 12.509 2.259 -12.918 1.00 81.38 99 SER A N 1
ATOM 815 C CA . SER A 1 99 ? 13.284 2.637 -11.735 1.00 81.38 99 SER A CA 1
ATOM 816 C C . SER A 1 99 ? 12.497 3.548 -10.803 1.00 81.38 99 SER A C 1
ATOM 818 O O . SER A 1 99 ? 11.847 4.516 -11.210 1.00 81.38 99 SER A O 1
ATOM 820 N N . ASN A 1 100 ? 12.655 3.305 -9.502 1.00 74.62 100 ASN A N 1
ATOM 821 C CA . ASN A 1 100 ? 12.107 4.139 -8.439 1.00 74.62 100 ASN A CA 1
ATOM 822 C C . ASN A 1 100 ? 12.579 5.603 -8.500 1.00 74.62 100 ASN A C 1
ATOM 824 O O . ASN A 1 100 ? 11.871 6.486 -8.012 1.00 74.62 100 ASN A O 1
ATOM 828 N N . LYS A 1 101 ? 13.734 5.885 -9.116 1.00 67.31 101 LYS A N 1
ATOM 829 C CA . LYS A 1 101 ? 14.330 7.229 -9.194 1.00 67.31 101 LYS A CA 1
ATOM 830 C C . LYS A 1 101 ? 13.408 8.241 -9.879 1.00 67.31 101 LYS A C 1
ATOM 832 O O . LYS A 1 101 ? 13.234 9.349 -9.372 1.00 67.31 101 LYS A O 1
ATOM 837 N N . ALA A 1 102 ? 12.735 7.838 -10.957 1.00 64.19 102 ALA A N 1
ATOM 838 C CA . ALA A 1 102 ? 11.776 8.690 -11.662 1.00 64.19 102 ALA A CA 1
ATOM 839 C C . ALA A 1 102 ? 10.603 9.130 -10.761 1.00 64.19 102 ALA A C 1
ATOM 841 O O . ALA A 1 102 ? 10.057 10.220 -10.930 1.00 64.19 102 ALA A O 1
ATOM 842 N N . ASN A 1 103 ? 10.249 8.320 -9.755 1.00 63.31 103 ASN A N 1
ATOM 843 C CA . ASN A 1 103 ? 9.155 8.614 -8.832 1.00 63.31 103 ASN A CA 1
ATOM 844 C C . ASN A 1 103 ? 9.529 9.642 -7.751 1.00 63.31 103 ASN A C 1
ATOM 846 O O . ASN A 1 103 ? 8.681 10.456 -7.389 1.00 63.31 103 ASN A O 1
ATOM 850 N N . TYR A 1 104 ? 10.765 9.628 -7.239 1.00 60.25 104 TYR A N 1
ATOM 851 C CA . TYR A 1 104 ? 11.195 10.529 -6.157 1.00 60.25 104 TYR A CA 1
ATOM 852 C C . TYR A 1 104 ? 11.576 11.933 -6.653 1.00 60.25 104 TYR A C 1
ATOM 854 O O . TYR A 1 104 ? 11.255 12.916 -5.990 1.00 60.25 104 TYR A O 1
ATOM 862 N N . VAL A 1 105 ? 12.176 12.053 -7.844 1.00 55.75 105 VAL A N 1
ATOM 863 C CA . VAL A 1 105 ? 12.570 13.360 -8.411 1.00 55.75 105 VAL A CA 1
ATOM 864 C C . VAL A 1 105 ? 11.345 14.227 -8.734 1.00 55.75 105 VAL A C 1
ATOM 866 O O . VAL A 1 105 ? 11.360 15.427 -8.474 1.00 55.75 105 VAL A O 1
ATOM 869 N N . SER A 1 106 ? 10.234 13.627 -9.186 1.00 53.69 106 SER A N 1
ATOM 870 C CA . SER A 1 106 ? 8.983 14.374 -9.409 1.00 53.69 106 SER A CA 1
ATOM 871 C C . SER A 1 106 ? 8.366 14.936 -8.119 1.00 53.69 106 SER A C 1
ATOM 873 O O . SER A 1 106 ? 7.677 15.949 -8.169 1.00 53.69 106 SER A O 1
ATOM 875 N N . LEU A 1 107 ? 8.613 14.303 -6.962 1.00 52.97 107 LEU A N 1
ATOM 876 C CA . LEU A 1 107 ? 8.108 14.767 -5.664 1.00 52.97 107 LEU A CA 1
ATOM 877 C C . LEU A 1 107 ? 8.985 15.882 -5.082 1.00 52.97 107 LEU A C 1
ATOM 879 O O . LEU A 1 107 ? 8.458 16.810 -4.477 1.00 52.97 107 LEU A O 1
ATOM 883 N N . LEU A 1 108 ? 10.302 15.816 -5.303 1.00 51.59 108 LEU A N 1
ATOM 884 C CA . LEU A 1 108 ? 11.241 16.849 -4.862 1.00 51.59 108 LEU A CA 1
ATOM 885 C C . LEU A 1 108 ? 11.137 18.117 -5.720 1.00 51.59 108 LEU A C 1
ATOM 887 O O . LEU A 1 108 ? 11.031 19.207 -5.171 1.00 51.59 108 LEU A O 1
ATOM 891 N N . CYS A 1 109 ? 11.052 18.006 -7.050 1.00 45.97 109 CYS A N 1
ATOM 892 C CA . CYS A 1 109 ? 10.894 19.189 -7.906 1.00 45.97 109 CYS A CA 1
ATOM 893 C C . CYS A 1 109 ? 9.538 19.890 -7.729 1.00 45.97 109 CYS A C 1
ATOM 895 O O . CYS A 1 109 ? 9.469 21.108 -7.857 1.00 45.97 109 CYS A O 1
ATOM 897 N N . ARG A 1 110 ? 8.469 19.164 -7.377 1.00 43.53 110 ARG A N 1
ATOM 898 C CA . ARG A 1 110 ? 7.124 19.745 -7.211 1.00 43.53 110 ARG A CA 1
ATOM 899 C C . ARG A 1 110 ? 6.955 20.538 -5.904 1.00 43.53 110 ARG A C 1
ATOM 901 O O . ARG A 1 110 ? 6.078 21.390 -5.838 1.00 43.53 110 ARG A O 1
ATOM 908 N N . ASN A 1 111 ? 7.819 20.303 -4.913 1.00 45.69 111 ASN A N 1
ATOM 909 C CA . ASN A 1 111 ? 7.857 21.058 -3.653 1.00 45.69 111 ASN A CA 1
ATOM 910 C C . ASN A 1 111 ? 8.982 22.109 -3.597 1.00 45.69 111 ASN A C 1
ATOM 912 O O . ASN A 1 111 ? 8.994 22.919 -2.674 1.00 45.69 111 ASN A O 1
ATOM 916 N N . VAL A 1 112 ? 9.923 22.103 -4.551 1.00 49.62 112 VAL A N 1
ATOM 917 C CA . VAL A 1 112 ? 11.086 23.013 -4.551 1.00 49.62 112 VAL A CA 1
ATOM 918 C C . VAL A 1 112 ? 10.989 24.111 -5.619 1.00 49.62 112 VAL A C 1
ATOM 920 O O . VAL A 1 112 ? 11.574 25.170 -5.428 1.00 49.62 112 VAL A O 1
ATOM 923 N N . TYR A 1 113 ? 10.177 23.952 -6.670 1.00 39.44 113 TYR A N 1
ATOM 924 C CA . TYR A 1 113 ? 9.904 25.034 -7.624 1.00 39.44 113 TYR A CA 1
ATOM 925 C C . TYR A 1 113 ? 8.408 25.112 -7.963 1.00 39.44 113 TYR A C 1
ATOM 927 O O . TYR A 1 113 ? 7.933 24.354 -8.811 1.00 39.44 113 TYR A O 1
ATOM 935 N N . PRO A 1 114 ? 7.626 26.022 -7.347 1.00 44.44 114 PRO A N 1
ATOM 936 C CA . PRO A 1 114 ? 6.439 26.513 -8.026 1.00 44.44 114 PRO A CA 1
ATOM 937 C C . PRO A 1 114 ? 6.896 27.185 -9.325 1.00 44.44 114 PRO A C 1
ATOM 939 O O . PRO A 1 114 ? 7.818 27.995 -9.323 1.00 44.44 114 PRO A O 1
ATOM 942 N N . SER A 1 115 ? 6.270 26.793 -10.430 1.00 46.84 115 SER A N 1
ATOM 943 C CA . SER A 1 115 ? 6.395 27.397 -11.754 1.00 46.84 115 SER A CA 1
ATOM 944 C C . SER A 1 115 ? 6.301 28.926 -11.685 1.00 46.84 115 SER A C 1
ATOM 946 O O . SER A 1 115 ? 5.207 29.481 -11.702 1.00 46.84 115 SER A O 1
ATOM 948 N N . THR A 1 116 ? 7.438 29.612 -11.626 1.00 44.56 116 THR A N 1
ATOM 949 C CA . THR A 1 116 ? 7.560 31.034 -11.962 1.00 44.56 116 THR A CA 1
ATOM 950 C C . THR A 1 116 ? 8.287 31.133 -13.296 1.00 44.56 116 THR A C 1
ATOM 952 O O . THR A 1 116 ? 9.438 31.547 -13.367 1.00 44.56 116 THR A O 1
ATOM 955 N N . LEU A 1 117 ? 7.621 30.677 -14.354 1.00 45.06 117 LEU A N 1
ATOM 956 C CA . LEU A 1 117 ? 7.998 30.943 -15.743 1.00 45.06 117 LEU A CA 1
ATOM 957 C C . LEU A 1 117 ? 6.814 31.586 -16.485 1.00 45.06 117 LEU A C 1
ATOM 959 O O . LEU A 1 117 ? 6.533 31.235 -17.619 1.00 45.06 117 LEU A O 1
ATOM 963 N N . GLU A 1 118 ? 6.104 32.517 -15.838 1.00 45.72 118 GLU A N 1
ATOM 964 C CA . GLU A 1 118 ? 5.097 33.365 -16.512 1.00 45.72 118 GLU A CA 1
ATOM 965 C C . GLU A 1 118 ? 5.147 34.852 -16.113 1.00 45.72 118 GLU A C 1
ATOM 967 O O . GLU A 1 118 ? 4.251 35.614 -16.444 1.00 45.72 118 GLU A O 1
ATOM 972 N N . VAL A 1 119 ? 6.212 35.324 -15.460 1.00 47.34 119 VAL A N 1
ATOM 973 C CA . VAL A 1 119 ? 6.409 36.770 -15.226 1.00 47.34 119 VAL A CA 1
ATOM 974 C C . VAL A 1 119 ? 7.878 37.136 -15.400 1.00 47.34 119 VAL A C 1
ATOM 976 O O . VAL A 1 119 ? 8.573 37.479 -14.453 1.00 47.34 119 VAL A O 1
ATOM 979 N N . MET A 1 120 ? 8.378 36.988 -16.626 1.00 37.88 120 MET A N 1
ATOM 980 C CA . MET A 1 120 ? 9.627 37.624 -17.070 1.00 37.88 120 MET A CA 1
ATOM 981 C C . MET A 1 120 ? 9.632 37.825 -18.594 1.00 37.88 120 MET A C 1
ATOM 983 O O . MET A 1 120 ? 10.640 37.649 -19.268 1.00 37.88 120 MET A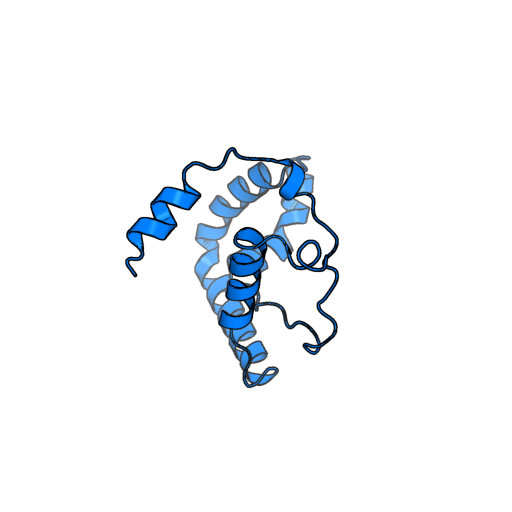 O 1
ATOM 987 N N . THR A 1 121 ? 8.471 38.185 -19.142 1.00 46.47 121 THR A N 1
ATOM 988 C CA . THR A 1 121 ? 8.352 38.764 -20.484 1.00 46.47 121 THR A CA 1
ATOM 989 C C . THR A 1 121 ? 7.454 39.993 -20.403 1.00 46.47 121 THR A C 1
ATOM 991 O O . THR A 1 121 ? 6.273 39.932 -20.735 1.00 46.47 121 THR A O 1
ATOM 994 N N . SER A 1 122 ? 8.007 41.084 -19.878 1.00 36.97 122 SER A N 1
ATOM 995 C CA . SER A 1 122 ? 7.866 42.435 -20.427 1.00 36.97 122 SER A CA 1
ATOM 996 C C . SER A 1 122 ? 8.869 43.367 -19.765 1.00 36.97 122 SER A C 1
ATOM 998 O O . SER A 1 122 ? 9.226 43.108 -18.594 1.00 36.97 122 SER A O 1
#

Radius of gyration: 19.99 Å; chains: 1; bounding box: 44×57×38 Å

Organism: Gouania willdenowi (NCBI:txid441366)

InterPro domains:
  IPR024940 Transcription factor TCF/LEF [PTHR10373] (18-104)
  IPR036910 High mobility group box domain superfamily [G3DSA:1.10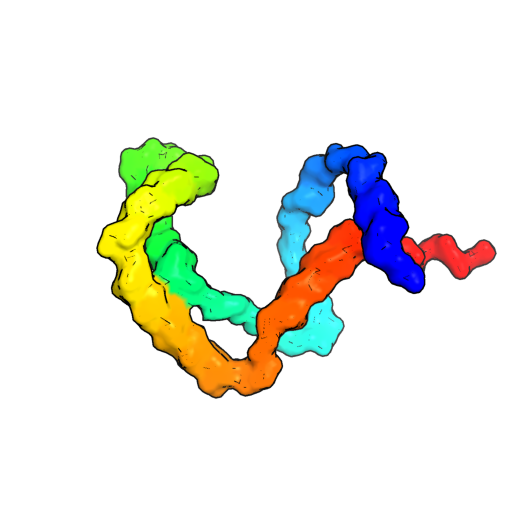.30.10] (34-107)
  IPR036910 High mobility group box domain superfamily [SSF47095] (20-98)